Protein AF-A0A967D2T2-F1 (afdb_monomer)

Solvent-accessible surface area (backbone atoms only — not comparable to full-atom values): 4924 Å² total; per-residue (Å²): 117,50,38,80,73,44,35,62,73,72,46,78,42,53,84,90,53,66,74,73,66,57,51,36,51,79,46,75,36,46,93,36,54,33,47,66,84,35,71,76,39,50,68,46,48,61,61,47,52,50,51,43,68,74,37,49,70,60,33,33,51,52,21,41,51,32,35,51,53,51,52,52,53,49,54,51,53,52,52,51,51,52,56,72,73,74,109

Mean predicted aligned error: 3.45 Å

pLDDT: mean 94.29, std 5.82, range [56.75, 98.0]

Sequence (87 aa):
MAVGNGVPAIVCRWREQTTKGFMWRDIGLADWLFDMDDEADVQKIVPAVLKLAQDQPAARRQAAAARKYVEQRQQQAMGILRKCLIS

Secondary structure (DSSP, 8-state):
-TGGGT----EEE-TTS-GGGGHHHHTT-GGGEEETT-HHHHHHHHHHHHHHHH-HHHHHHHHHHHHHHHHHHHHHHHHHHHHHHH-

Structure (mmCIF, N/CA/C/O backbone):
data_AF-A0A967D2T2-F1
#
_entry.id   AF-A0A967D2T2-F1
#
loop_
_atom_site.group_PDB
_atom_site.id
_atom_site.type_symbol
_atom_site.label_atom_id
_atom_site.label_alt_id
_atom_site.label_comp_id
_atom_site.label_asym_id
_atom_site.label_entity_id
_atom_site.label_seq_id
_atom_site.pdbx_PDB_ins_code
_atom_site.Cartn_x
_atom_site.Cartn_y
_atom_site.Cartn_z
_atom_site.occupancy
_atom_site.B_iso_or_equiv
_atom_site.auth_seq_id
_atom_site.auth_comp_id
_atom_site.auth_asym_id
_atom_site.auth_atom_id
_atom_site.pdbx_PDB_model_num
ATOM 1 N N . MET A 1 1 ? 4.757 2.865 8.661 1.00 67.00 1 MET A N 1
ATOM 2 C CA . MET A 1 1 ? 4.866 4.315 8.932 1.00 67.00 1 MET A CA 1
ATOM 3 C C . MET A 1 1 ? 4.672 5.184 7.684 1.00 67.00 1 MET A C 1
ATOM 5 O O . MET A 1 1 ? 4.068 6.234 7.827 1.00 67.00 1 MET A O 1
ATOM 9 N N . ALA A 1 2 ? 5.103 4.781 6.477 1.00 91.62 2 ALA A N 1
ATOM 10 C CA . ALA A 1 2 ? 4.983 5.607 5.260 1.00 91.62 2 ALA A CA 1
ATOM 11 C C . ALA A 1 2 ? 3.536 6.014 4.896 1.00 91.62 2 ALA A C 1
ATOM 13 O O . ALA A 1 2 ? 3.200 7.195 4.952 1.00 91.62 2 ALA A O 1
ATOM 14 N N . VAL A 1 3 ? 2.654 5.042 4.629 1.00 92.25 3 VAL A N 1
ATOM 15 C CA . VAL A 1 3 ? 1.263 5.300 4.193 1.00 92.25 3 VAL A CA 1
ATOM 16 C C . VAL A 1 3 ? 0.469 6.124 5.214 1.00 92.25 3 VAL A C 1
ATOM 18 O O . VAL A 1 3 ? -0.277 7.022 4.838 1.00 92.25 3 VAL A O 1
ATOM 21 N N . GLY A 1 4 ? 0.681 5.888 6.514 1.00 88.88 4 GLY A N 1
ATOM 22 C CA . GLY A 1 4 ? 0.051 6.681 7.579 1.00 88.88 4 GLY A CA 1
ATOM 23 C C . GLY A 1 4 ? 0.422 8.170 7.534 1.00 88.88 4 GLY A C 1
ATOM 24 O O . GLY A 1 4 ? -0.385 9.014 7.903 1.00 88.88 4 GLY A O 1
ATOM 25 N N . ASN A 1 5 ? 1.597 8.507 6.997 1.00 91.31 5 ASN A N 1
ATOM 26 C CA . ASN A 1 5 ? 2.034 9.886 6.766 1.00 91.31 5 ASN A CA 1
ATOM 27 C C . ASN A 1 5 ? 1.675 10.405 5.359 1.00 91.31 5 ASN A C 1
ATOM 29 O O . ASN A 1 5 ? 2.144 11.463 4.955 1.00 91.31 5 ASN A O 1
ATOM 33 N N . GLY A 1 6 ? 0.856 9.676 4.593 1.00 88.50 6 GLY A N 1
ATOM 34 C CA . GLY A 1 6 ? 0.502 10.039 3.217 1.00 88.50 6 GLY A CA 1
ATOM 35 C C . GLY A 1 6 ? 1.632 9.833 2.204 1.00 88.50 6 GLY A C 1
ATOM 36 O O . GLY A 1 6 ? 1.549 10.344 1.088 1.00 88.50 6 GLY A O 1
ATOM 37 N N . VAL A 1 7 ? 2.684 9.097 2.574 1.00 94.38 7 VAL A N 1
ATOM 38 C CA . VAL A 1 7 ? 3.794 8.758 1.679 1.00 94.38 7 VAL A CA 1
ATOM 39 C C . VAL A 1 7 ? 3.479 7.423 0.996 1.00 94.38 7 VAL A C 1
ATOM 41 O O . VAL A 1 7 ? 3.315 6.421 1.702 1.00 94.38 7 VAL A O 1
ATOM 44 N N . PRO A 1 8 ? 3.382 7.378 -0.347 1.00 95.75 8 PRO A N 1
ATOM 45 C CA . PRO A 1 8 ? 3.226 6.125 -1.077 1.00 95.75 8 PRO A CA 1
ATOM 46 C C . PRO A 1 8 ? 4.398 5.187 -0.803 1.00 95.75 8 PRO A C 1
ATOM 48 O O . PRO A 1 8 ? 5.541 5.627 -0.693 1.00 95.75 8 PRO A O 1
ATOM 51 N N . ALA A 1 9 ? 4.117 3.896 -0.689 1.00 95.38 9 ALA A N 1
ATOM 52 C CA . ALA A 1 9 ? 5.133 2.887 -0.445 1.00 95.38 9 ALA A CA 1
ATOM 53 C C . ALA A 1 9 ? 4.696 1.557 -1.051 1.00 95.38 9 ALA A C 1
ATOM 55 O O . ALA A 1 9 ? 3.504 1.301 -1.172 1.00 95.38 9 ALA A O 1
ATOM 56 N N . ILE A 1 10 ? 5.674 0.723 -1.387 1.00 95.50 10 ILE A N 1
ATOM 57 C CA . ILE A 1 10 ? 5.484 -0.666 -1.799 1.00 95.50 10 ILE A CA 1
ATOM 58 C C . ILE A 1 10 ? 6.079 -1.554 -0.709 1.00 95.50 10 ILE A C 1
ATOM 60 O O . ILE A 1 10 ? 7.105 -1.210 -0.118 1.00 95.50 10 ILE A O 1
ATOM 64 N N . VAL A 1 11 ? 5.424 -2.675 -0.424 1.00 94.69 11 VAL A N 1
ATOM 65 C CA . VAL A 1 11 ? 5.908 -3.686 0.512 1.00 94.69 11 VAL A CA 1
ATOM 66 C C . VAL A 1 11 ? 6.207 -4.967 -0.239 1.00 94.69 11 VAL A C 1
ATOM 68 O O . VAL A 1 11 ? 5.324 -5.591 -0.821 1.00 94.69 11 VAL A O 1
ATOM 71 N N . CYS A 1 12 ? 7.466 -5.370 -0.157 1.00 94.62 12 CYS A N 1
ATOM 72 C CA . CYS A 1 12 ? 7.914 -6.698 -0.530 1.00 94.62 12 CYS A CA 1
ATOM 73 C C . CYS A 1 12 ? 8.016 -7.531 0.745 1.00 94.62 12 CYS A C 1
ATOM 75 O O . CYS A 1 12 ? 8.557 -7.053 1.750 1.00 94.62 12 CYS A O 1
ATOM 77 N N . ARG A 1 13 ? 7.478 -8.748 0.719 1.00 93.88 13 ARG A N 1
ATOM 78 C CA . ARG A 1 13 ? 7.487 -9.651 1.869 1.00 93.88 13 ARG A CA 1
ATOM 79 C C . ARG A 1 13 ? 8.082 -11.006 1.537 1.00 93.88 13 ARG A C 1
ATOM 81 O O . ARG A 1 13 ? 8.080 -11.396 0.383 1.00 93.88 13 ARG A O 1
A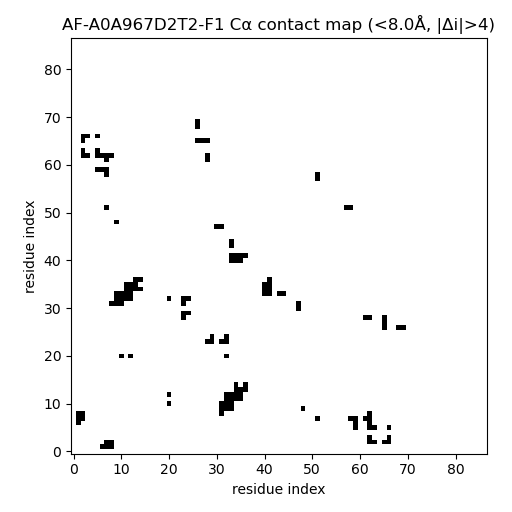TOM 88 N N . TRP A 1 14 ? 8.483 -11.724 2.576 1.00 93.44 14 TRP A N 1
ATOM 89 C CA . TRP A 1 14 ? 8.785 -13.156 2.521 1.00 93.44 14 TRP A CA 1
ATOM 90 C C . TRP A 1 14 ? 7.809 -13.938 3.403 1.00 93.44 14 TRP A C 1
ATOM 92 O O . TRP A 1 14 ? 7.083 -13.361 4.229 1.00 93.44 14 TRP A O 1
ATOM 102 N N . ARG A 1 15 ? 7.802 -15.259 3.260 1.00 90.62 15 ARG A N 1
ATOM 103 C CA . ARG A 1 15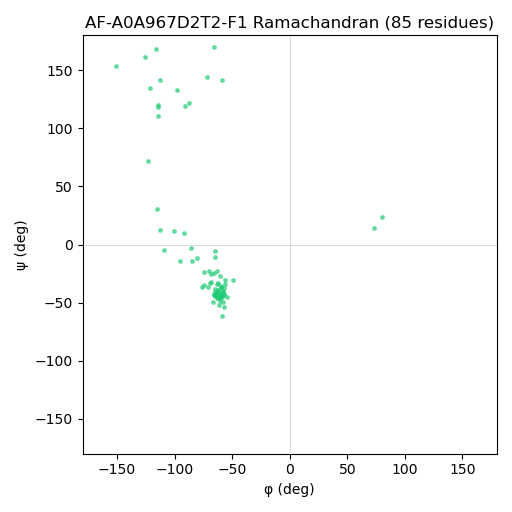 ? 7.015 -16.204 4.050 1.00 90.62 15 ARG A CA 1
ATOM 104 C C . ARG A 1 15 ? 7.339 -16.137 5.538 1.00 90.62 15 ARG A C 1
ATOM 106 O O . ARG A 1 15 ? 6.418 -16.244 6.342 1.00 90.62 15 ARG A O 1
ATOM 113 N N . GLU A 1 16 ? 8.600 -15.923 5.900 1.00 93.00 16 GLU A N 1
ATOM 114 C CA . GLU A 1 16 ? 9.082 -15.847 7.286 1.00 93.00 16 GLU A CA 1
ATOM 115 C C . GLU A 1 16 ? 8.597 -14.583 8.000 1.00 93.00 16 GLU A C 1
ATOM 117 O O . GLU A 1 16 ? 8.537 -14.531 9.231 1.00 93.00 16 GLU A O 1
ATOM 122 N N . GLN A 1 17 ? 8.241 -13.545 7.241 1.00 90.88 17 GLN A N 1
ATOM 123 C CA . GLN A 1 17 ? 7.660 -12.345 7.817 1.00 90.88 17 GLN A CA 1
ATOM 124 C C . GLN A 1 17 ? 6.234 -12.614 8.299 1.00 90.88 17 GLN A C 1
ATOM 126 O O . GLN A 1 17 ? 5.453 -13.340 7.684 1.00 90.88 17 GLN A O 1
ATOM 131 N N . THR A 1 18 ? 5.877 -11.972 9.409 1.00 85.31 18 THR A N 1
ATOM 132 C CA . THR A 1 18 ? 4.573 -12.157 10.047 1.00 85.31 18 THR A CA 1
ATOM 133 C C . THR A 1 18 ? 3.415 -11.646 9.182 1.00 85.31 18 THR A C 1
ATOM 135 O O . THR A 1 18 ? 3.577 -10.921 8.198 1.00 85.31 18 THR A O 1
ATOM 138 N N . THR A 1 19 ? 2.193 -11.964 9.607 1.00 87.94 19 THR A N 1
ATOM 139 C CA . THR A 1 19 ? 0.943 -11.654 8.895 1.00 87.94 19 THR A CA 1
ATOM 140 C C . THR A 1 19 ? 0.633 -10.159 8.755 1.00 87.94 19 THR A C 1
ATOM 142 O O . THR A 1 19 ? -0.309 -9.797 8.052 1.00 87.94 19 THR A O 1
ATOM 145 N N . LYS A 1 20 ? 1.429 -9.262 9.358 1.00 83.56 20 LYS A N 1
ATOM 146 C CA . LYS A 1 20 ? 1.243 -7.802 9.275 1.00 83.56 20 LYS A CA 1
ATOM 147 C C . LYS A 1 20 ? 1.219 -7.289 7.830 1.00 83.56 20 LYS A C 1
ATOM 149 O O . LYS A 1 20 ? 0.541 -6.301 7.555 1.00 83.56 20 LYS A O 1
ATOM 154 N N . GLY A 1 21 ? 1.935 -7.947 6.916 1.00 86.38 21 GLY A N 1
ATOM 155 C CA . GLY A 1 21 ? 1.928 -7.604 5.491 1.00 86.38 21 GLY A CA 1
ATOM 156 C C . GLY A 1 21 ? 0.548 -7.753 4.839 1.00 86.38 21 GLY A C 1
ATOM 157 O O . GLY A 1 21 ? 0.188 -6.935 3.999 1.00 86.38 21 GLY A O 1
ATOM 158 N N . PHE A 1 22 ? -0.270 -8.717 5.275 1.00 91.00 22 PHE A N 1
ATOM 159 C CA . PHE A 1 22 ? -1.585 -8.978 4.673 1.00 91.00 22 PHE A CA 1
ATOM 160 C C . PHE A 1 22 ? -2.585 -7.838 4.862 1.00 91.00 22 PHE A C 1
ATOM 162 O O . PHE A 1 22 ? -3.427 -7.636 3.992 1.00 91.00 22 PHE A O 1
ATOM 169 N N . MET A 1 23 ? -2.400 -7.012 5.898 1.00 93.94 23 MET A N 1
ATOM 170 C CA . MET A 1 23 ? -3.155 -5.773 6.110 1.00 93.94 23 MET A CA 1
ATOM 171 C C . MET A 1 23 ? -3.194 -4.884 4.857 1.00 93.94 23 MET A C 1
ATOM 173 O O . MET A 1 23 ? -4.170 -4.173 4.647 1.00 93.94 23 MET A O 1
ATOM 177 N N . TRP A 1 24 ? -2.157 -4.912 4.010 1.00 95.38 24 TRP A N 1
ATOM 178 C CA . TRP A 1 24 ? -2.125 -4.141 2.763 1.00 95.38 24 TRP A CA 1
ATOM 179 C C . TRP A 1 24 ? -3.267 -4.513 1.816 1.00 95.38 24 TRP A C 1
ATOM 181 O O . TRP A 1 24 ? -3.838 -3.625 1.186 1.00 95.38 24 TRP A O 1
ATOM 191 N N . ARG A 1 25 ? -3.666 -5.789 1.773 1.00 94.81 25 ARG A N 1
ATOM 192 C CA . ARG A 1 25 ? -4.842 -6.237 1.013 1.00 94.81 25 ARG A CA 1
ATOM 193 C C . ARG A 1 25 ? -6.123 -5.654 1.612 1.00 94.81 25 ARG A C 1
ATOM 195 O O . ARG A 1 25 ? -6.946 -5.111 0.881 1.00 94.81 25 ARG A O 1
ATOM 202 N N . ASP A 1 26 ? -6.232 -5.667 2.939 1.00 94.69 26 ASP A N 1
ATOM 203 C CA . ASP A 1 26 ? -7.428 -5.229 3.672 1.00 94.69 26 ASP A CA 1
ATOM 204 C C . ASP A 1 26 ? -7.692 -3.718 3.592 1.00 94.69 26 ASP A C 1
ATOM 206 O O . ASP A 1 26 ? -8.832 -3.278 3.747 1.00 94.69 26 ASP A O 1
ATOM 210 N N . ILE A 1 27 ? -6.647 -2.911 3.371 1.00 95.62 27 ILE A N 1
ATOM 211 C CA . ILE A 1 27 ? -6.743 -1.442 3.278 1.00 95.62 27 ILE A CA 1
ATOM 212 C C . ILE A 1 27 ? -6.740 -0.921 1.833 1.00 95.62 27 ILE A C 1
ATOM 214 O O . ILE A 1 27 ? -6.596 0.283 1.619 1.00 95.62 27 ILE A O 1
ATOM 218 N N . GLY A 1 28 ? -6.894 -1.808 0.843 1.00 95.19 28 GLY A N 1
ATOM 219 C CA . GLY A 1 28 ? -6.980 -1.438 -0.575 1.00 95.19 28 GLY A CA 1
ATOM 220 C C . GLY A 1 28 ? -5.632 -1.154 -1.248 1.00 95.19 28 GLY A C 1
ATOM 221 O O . GLY A 1 28 ? -5.580 -0.431 -2.240 1.00 95.19 28 GLY A O 1
ATOM 222 N N . LEU A 1 29 ? -4.537 -1.704 -0.721 1.00 96.75 29 LEU A N 1
ATOM 223 C CA . LEU A 1 29 ? -3.177 -1.573 -1.258 1.00 96.75 29 LEU A CA 1
ATOM 224 C C . LEU A 1 29 ? -2.605 -2.918 -1.738 1.00 96.75 29 LEU A C 1
ATOM 226 O O . LEU A 1 29 ? -1.396 -3.129 -1.682 1.00 96.75 29 LEU A O 1
ATOM 230 N N . ALA A 1 30 ? -3.461 -3.834 -2.203 1.00 95.44 30 ALA A N 1
ATOM 231 C CA . ALA A 1 30 ? -3.033 -5.138 -2.716 1.00 95.44 30 ALA A CA 1
ATOM 232 C C . ALA A 1 30 ? -2.032 -5.009 -3.880 1.00 95.44 30 ALA A C 1
ATOM 234 O O . ALA A 1 30 ? -1.051 -5.741 -3.911 1.00 95.44 30 ALA A O 1
ATOM 235 N N . ASP A 1 31 ? -2.216 -4.018 -4.759 1.00 94.88 31 ASP A N 1
ATOM 236 C CA . ASP A 1 31 ? -1.321 -3.741 -5.896 1.00 94.88 31 ASP A CA 1
ATOM 237 C C . ASP A 1 31 ? 0.094 -3.292 -5.486 1.00 94.88 31 ASP A C 1
ATOM 239 O O . ASP A 1 31 ? 0.980 -3.174 -6.331 1.00 94.88 31 ASP A O 1
ATOM 243 N N . TRP A 1 32 ? 0.303 -2.980 -4.204 1.00 96.38 32 TRP A N 1
ATOM 244 C CA . TRP A 1 32 ? 1.587 -2.565 -3.635 1.00 96.38 32 TRP A CA 1
ATOM 245 C C . TRP A 1 32 ? 2.160 -3.604 -2.663 1.00 96.38 32 TRP A C 1
ATOM 247 O O . TRP A 1 32 ? 3.091 -3.290 -1.921 1.00 96.38 32 TRP A O 1
ATOM 257 N N . LEU A 1 33 ? 1.605 -4.818 -2.642 1.00 96.06 33 LEU A N 1
ATOM 258 C CA . LEU A 1 33 ? 2.083 -5.936 -1.839 1.00 96.06 33 LEU A CA 1
ATOM 259 C C . LEU A 1 33 ? 2.602 -7.042 -2.760 1.00 96.06 33 LEU A C 1
ATOM 261 O O . LEU A 1 33 ? 1.821 -7.627 -3.502 1.00 96.06 33 LEU A O 1
ATOM 265 N N . PHE A 1 34 ? 3.889 -7.365 -2.650 1.00 96.62 34 PHE A N 1
ATOM 266 C CA . PHE A 1 34 ? 4.540 -8.398 -3.460 1.00 96.62 34 PHE A CA 1
ATOM 267 C C . PHE A 1 34 ? 5.138 -9.490 -2.579 1.00 96.62 34 PHE A C 1
ATOM 269 O O . PHE A 1 34 ? 5.795 -9.188 -1.576 1.00 96.62 34 PHE A O 1
ATOM 276 N N . ASP A 1 35 ? 4.916 -10.747 -2.955 1.00 95.50 35 ASP A N 1
ATOM 277 C CA . ASP A 1 35 ? 5.568 -11.896 -2.333 1.00 95.50 35 ASP A CA 1
ATOM 278 C C . ASP A 1 35 ? 6.910 -12.189 -3.021 1.00 95.50 35 ASP A C 1
ATOM 280 O O . ASP A 1 35 ? 6.971 -12.374 -4.231 1.00 95.50 35 ASP A O 1
ATOM 284 N N . MET A 1 36 ? 8.004 -12.169 -2.262 1.00 95.69 36 MET A N 1
ATOM 285 C CA . MET A 1 36 ? 9.361 -12.389 -2.775 1.00 95.69 36 MET A CA 1
ATOM 286 C C . MET A 1 36 ? 9.682 -13.868 -2.954 1.00 95.69 36 MET A C 1
ATOM 288 O O . MET A 1 36 ? 10.674 -14.187 -3.604 1.00 95.69 36 MET A O 1
ATOM 292 N N . ASP A 1 37 ? 8.842 -14.752 -2.417 1.00 95.50 37 ASP A N 1
ATOM 293 C CA . ASP A 1 37 ? 8.934 -16.192 -2.649 1.00 95.50 37 ASP A CA 1
ATOM 294 C C . ASP A 1 37 ? 8.198 -16.630 -3.931 1.00 95.50 37 ASP A C 1
ATOM 296 O O . ASP A 1 37 ? 8.229 -17.809 -4.282 1.00 95.50 37 ASP A O 1
ATOM 300 N N . ASP A 1 38 ? 7.527 -15.703 -4.629 1.00 96.50 38 ASP A N 1
ATOM 301 C CA . ASP A 1 38 ? 6.841 -15.932 -5.904 1.00 96.50 38 ASP A CA 1
ATOM 302 C C . ASP A 1 38 ? 7.521 -15.135 -7.030 1.00 96.50 38 ASP A C 1
ATOM 304 O O . ASP A 1 38 ? 7.437 -13.906 -7.103 1.00 96.50 38 ASP A O 1
ATOM 308 N N . GLU A 1 39 ? 8.178 -15.842 -7.954 1.00 96.81 39 GLU A N 1
ATOM 309 C CA . GLU A 1 39 ? 8.869 -15.238 -9.099 1.00 96.81 39 GLU A CA 1
ATOM 310 C C . GLU A 1 39 ? 7.947 -14.360 -9.958 1.00 96.81 39 GLU A C 1
ATOM 312 O O . GLU A 1 39 ? 8.385 -13.331 -10.485 1.00 96.81 39 GLU A O 1
ATOM 317 N N . ALA A 1 40 ? 6.666 -14.721 -10.082 1.00 96.81 40 ALA A N 1
ATOM 318 C CA . ALA A 1 40 ? 5.707 -13.939 -10.851 1.00 96.81 40 ALA A CA 1
ATOM 319 C C . ALA A 1 40 ? 5.394 -12.599 -10.172 1.00 96.81 40 ALA A C 1
ATOM 321 O O . ALA A 1 40 ? 5.162 -11.603 -10.859 1.00 96.81 40 ALA A O 1
ATOM 322 N N . ASP A 1 41 ? 5.397 -12.545 -8.840 1.00 96.50 41 ASP A N 1
ATOM 323 C CA . ASP A 1 41 ? 5.238 -11.299 -8.089 1.00 96.50 41 ASP A CA 1
ATOM 324 C C . ASP A 1 41 ? 6.517 -10.460 -8.099 1.00 96.50 41 ASP A C 1
ATOM 326 O O . ASP A 1 41 ? 6.443 -9.238 -8.260 1.00 96.50 41 ASP A O 1
ATOM 330 N N . VAL A 1 42 ? 7.692 -11.093 -8.038 1.00 97.50 42 VAL A N 1
ATOM 331 C CA . VAL A 1 42 ? 8.986 -10.401 -8.139 1.00 97.50 42 VAL A CA 1
ATOM 332 C C . VAL A 1 42 ? 9.094 -9.606 -9.444 1.00 97.50 42 VAL A C 1
ATOM 334 O O . VAL A 1 42 ? 9.493 -8.438 -9.438 1.00 97.50 42 VAL A O 1
ATOM 337 N N . GLN A 1 43 ? 8.662 -10.189 -10.565 1.00 97.75 43 GLN A N 1
ATOM 338 C CA . GLN A 1 43 ? 8.671 -9.518 -11.870 1.00 97.75 43 GLN A CA 1
ATOM 339 C C . GLN A 1 43 ? 7.763 -8.276 -11.927 1.00 97.75 43 GLN A C 1
ATOM 341 O O . GLN A 1 43 ? 7.995 -7.377 -12.740 1.00 97.75 43 GLN A O 1
ATOM 346 N N . LYS A 1 44 ? 6.754 -8.174 -11.050 1.00 97.69 44 LYS A N 1
ATOM 347 C CA . LYS A 1 44 ? 5.822 -7.036 -10.999 1.00 97.69 44 LYS A CA 1
ATOM 348 C C . LYS A 1 44 ? 6.348 -5.854 -10.180 1.00 97.69 44 LYS A C 1
ATOM 350 O O . LYS A 1 44 ? 5.816 -4.752 -10.322 1.00 97.69 44 LYS A O 1
ATOM 355 N N . ILE A 1 45 ? 7.398 -6.028 -9.371 1.00 97.62 45 ILE A N 1
ATOM 356 C CA . ILE A 1 45 ? 7.921 -4.948 -8.517 1.00 97.62 45 ILE A CA 1
ATOM 357 C C . ILE A 1 45 ? 8.405 -3.768 -9.363 1.00 97.62 45 ILE A C 1
ATOM 359 O O . ILE A 1 45 ? 8.002 -2.631 -9.131 1.00 97.62 45 ILE A O 1
ATOM 363 N N . VAL A 1 46 ? 9.269 -4.026 -10.350 1.00 97.38 46 VAL A N 1
ATOM 364 C CA . VAL A 1 46 ? 9.869 -2.979 -11.194 1.00 97.38 46 VAL A CA 1
ATOM 365 C C . VAL A 1 46 ? 8.802 -2.129 -11.892 1.00 97.38 46 VAL A C 1
ATOM 367 O O . VAL A 1 46 ? 8.828 -0.907 -11.718 1.00 97.38 46 VAL A O 1
ATOM 370 N N . PRO A 1 47 ? 7.828 -2.703 -12.629 1.00 97.25 47 PRO A N 1
ATOM 371 C CA . PRO A 1 47 ? 6.784 -1.894 -13.248 1.00 97.25 47 PRO A CA 1
ATOM 372 C C . PRO A 1 47 ? 5.916 -1.157 -12.218 1.00 97.25 47 PRO A C 1
ATOM 374 O O . PRO A 1 47 ? 5.520 -0.020 -12.476 1.00 97.25 47 PRO A O 1
ATOM 377 N N . ALA A 1 48 ? 5.658 -1.732 -11.038 1.00 97.00 48 ALA A N 1
ATOM 378 C CA . ALA A 1 48 ? 4.912 -1.050 -9.980 1.00 97.00 48 ALA A CA 1
ATOM 379 C C . ALA A 1 48 ? 5.667 0.165 -9.411 1.00 97.00 48 ALA A C 1
ATOM 381 O O . ALA A 1 48 ? 5.072 1.230 -9.239 1.00 97.00 48 ALA A O 1
ATOM 382 N N . VAL A 1 49 ? 6.978 0.040 -9.179 1.00 96.12 49 VAL A N 1
ATOM 383 C CA . VAL A 1 49 ? 7.843 1.147 -8.737 1.00 96.12 49 VAL A CA 1
ATOM 384 C C . VAL A 1 49 ? 7.893 2.247 -9.796 1.00 96.12 49 VAL A C 1
ATOM 386 O O . VAL A 1 49 ? 7.731 3.420 -9.459 1.00 96.12 49 VAL A O 1
ATOM 389 N N . L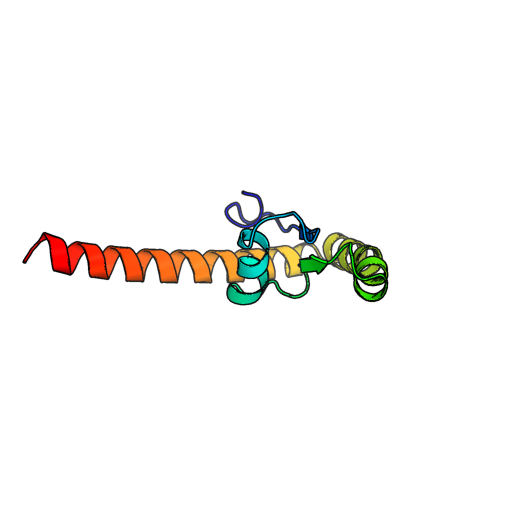EU A 1 50 ? 8.058 1.887 -11.073 1.00 97.50 50 LEU A N 1
ATOM 390 C CA . LEU A 1 50 ? 8.057 2.856 -12.173 1.00 97.50 50 LEU A CA 1
A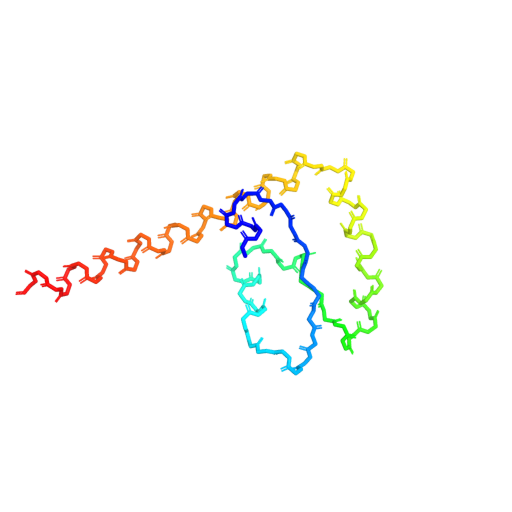TOM 391 C C . LEU A 1 50 ? 6.719 3.596 -12.265 1.00 97.50 50 LEU A C 1
ATOM 393 O O . LEU A 1 50 ? 6.712 4.823 -12.325 1.00 97.50 50 LEU A O 1
ATOM 397 N N . LYS A 1 51 ? 5.592 2.879 -12.188 1.00 96.25 51 LYS A N 1
ATOM 398 C CA . LYS A 1 51 ? 4.250 3.479 -12.188 1.00 96.25 51 LYS A CA 1
ATOM 399 C C . LYS A 1 51 ? 4.060 4.447 -11.018 1.00 96.25 51 LYS A C 1
ATOM 401 O O . LYS A 1 51 ? 3.551 5.550 -11.209 1.00 96.25 51 LYS A O 1
ATOM 406 N N . LEU A 1 52 ? 4.491 4.057 -9.817 1.00 95.19 52 LEU A N 1
ATOM 407 C CA . LEU A 1 52 ? 4.423 4.897 -8.620 1.00 95.19 52 LEU A CA 1
ATOM 408 C C . LEU A 1 52 ? 5.277 6.166 -8.767 1.00 95.19 52 LEU A C 1
ATOM 410 O O . LEU A 1 52 ? 4.842 7.245 -8.367 1.00 95.19 52 LEU A O 1
ATOM 414 N N . ALA A 1 53 ? 6.473 6.048 -9.349 1.00 94.44 53 ALA A N 1
ATOM 415 C CA . ALA A 1 53 ? 7.382 7.171 -9.565 1.00 94.44 53 ALA A CA 1
ATOM 416 C C . ALA A 1 53 ? 6.894 8.135 -10.661 1.00 94.44 53 ALA A C 1
ATOM 418 O O . ALA A 1 53 ? 7.069 9.347 -10.528 1.00 94.44 53 ALA A O 1
ATOM 419 N N . GLN A 1 54 ? 6.279 7.606 -11.723 1.00 97.62 54 GLN A N 1
ATOM 420 C CA . GLN A 1 54 ? 5.791 8.379 -12.868 1.00 97.62 54 GLN A CA 1
ATOM 421 C C . GLN A 1 54 ? 4.510 9.167 -12.556 1.00 97.62 54 GLN A C 1
ATOM 423 O O . GLN A 1 54 ? 4.363 10.286 -13.041 1.00 97.62 54 GLN A O 1
ATOM 428 N N . ASP A 1 55 ? 3.610 8.635 -11.721 1.00 96.25 55 ASP A N 1
ATOM 429 C CA . ASP A 1 55 ? 2.373 9.318 -11.310 1.00 96.25 55 ASP A CA 1
ATOM 430 C C . ASP A 1 55 ? 2.286 9.454 -9.783 1.00 96.25 55 ASP A C 1
ATOM 432 O O . ASP A 1 55 ? 1.494 8.805 -9.086 1.00 96.25 55 ASP A O 1
ATOM 436 N N . GLN A 1 56 ? 3.121 10.347 -9.245 1.00 94.19 56 GLN A N 1
ATOM 437 C CA . GLN A 1 56 ? 3.099 10.668 -7.818 1.00 94.19 56 GLN A CA 1
ATOM 438 C C . GLN A 1 56 ? 1.738 11.192 -7.331 1.00 94.19 56 GLN A C 1
ATOM 440 O O . GLN A 1 56 ? 1.341 10.820 -6.221 1.00 94.19 56 GLN A O 1
ATOM 445 N N . PRO A 1 57 ? 0.998 12.041 -8.079 1.00 96.06 57 PRO A N 1
ATOM 446 C CA . PRO A 1 57 ? -0.336 12.460 -7.663 1.00 96.06 57 PRO A CA 1
ATOM 447 C C . PRO A 1 57 ? -1.305 11.287 -7.474 1.00 96.06 57 PRO A C 1
ATOM 449 O O . PRO A 1 57 ? -1.995 11.243 -6.453 1.00 96.06 57 PRO A O 1
ATOM 452 N N . ALA A 1 58 ? -1.357 10.324 -8.401 1.00 96.12 58 ALA A N 1
ATOM 453 C CA . ALA A 1 58 ? -2.201 9.139 -8.246 1.00 96.12 58 ALA A CA 1
ATOM 454 C C . ALA A 1 58 ? -1.765 8.277 -7.064 1.00 96.12 58 ALA A C 1
ATOM 456 O O . ALA A 1 58 ? -2.608 7.896 -6.249 1.00 96.12 58 ALA A O 1
ATOM 457 N N . ALA A 1 59 ? -0.460 8.047 -6.908 1.00 96.19 59 ALA A N 1
ATOM 458 C CA . ALA A 1 59 ? 0.067 7.292 -5.781 1.00 96.19 59 ALA A CA 1
ATOM 459 C C . ALA A 1 59 ? -0.292 7.955 -4.437 1.00 96.19 59 ALA A C 1
ATOM 461 O O . ALA A 1 59 ? -0.772 7.298 -3.514 1.00 96.19 59 ALA A O 1
ATOM 462 N N . ARG A 1 60 ? -0.155 9.281 -4.319 1.00 96.06 60 ARG A N 1
ATOM 463 C CA . ARG A 1 60 ? -0.558 10.020 -3.109 1.00 96.06 60 ARG A CA 1
ATOM 464 C C . ARG A 1 60 ? -2.056 9.904 -2.833 1.00 96.06 60 ARG A C 1
ATOM 466 O O . ARG A 1 60 ? -2.434 9.723 -1.678 1.00 96.06 60 ARG A O 1
ATOM 473 N N . ARG A 1 61 ? -2.908 9.955 -3.866 1.00 96.31 61 ARG A N 1
ATOM 474 C CA . ARG A 1 61 ? -4.360 9.738 -3.716 1.00 96.31 61 ARG A CA 1
ATOM 475 C C . ARG A 1 61 ? -4.673 8.335 -3.191 1.00 96.31 61 ARG A C 1
ATOM 477 O O . ARG A 1 61 ? -5.474 8.212 -2.269 1.00 96.31 61 ARG A O 1
ATOM 484 N N . GLN A 1 62 ? -4.020 7.300 -3.719 1.00 96.06 62 GLN A N 1
ATOM 485 C CA . GLN A 1 62 ? -4.210 5.918 -3.268 1.00 96.06 62 GLN A CA 1
ATOM 486 C C . GLN A 1 62 ? -3.744 5.720 -1.814 1.00 96.06 62 GLN A C 1
ATOM 488 O O . GLN A 1 62 ? -4.481 5.161 -1.001 1.00 96.06 62 GLN A O 1
ATOM 493 N N . ALA A 1 63 ? -2.579 6.265 -1.443 1.00 96.44 63 ALA A N 1
ATOM 494 C CA . ALA A 1 63 ? -2.096 6.240 -0.061 1.00 96.44 63 ALA A CA 1
ATOM 495 C C . ALA A 1 63 ? -3.043 6.986 0.900 1.00 96.44 63 ALA A C 1
ATOM 497 O O . ALA A 1 63 ? -3.335 6.500 1.993 1.00 96.44 63 ALA A O 1
ATOM 498 N N . ALA A 1 64 ? -3.566 8.145 0.483 1.00 96.50 64 ALA A N 1
ATOM 499 C CA . ALA A 1 64 ? -4.531 8.915 1.264 1.00 96.50 64 ALA A CA 1
ATOM 500 C C . ALA A 1 64 ? -5.864 8.172 1.450 1.00 96.50 64 ALA A C 1
ATOM 502 O O . ALA A 1 64 ? -6.436 8.214 2.539 1.00 96.50 64 ALA A O 1
ATOM 503 N N . ALA A 1 65 ? -6.345 7.459 0.427 1.00 96.50 65 ALA A N 1
ATOM 504 C CA . ALA A 1 65 ? -7.555 6.644 0.523 1.00 96.50 65 ALA A CA 1
ATOM 505 C C . ALA A 1 65 ? -7.397 5.509 1.548 1.00 96.50 65 ALA A C 1
ATOM 507 O O . ALA A 1 65 ? -8.249 5.351 2.425 1.00 96.50 65 ALA A O 1
ATOM 508 N N . ALA A 1 66 ? -6.274 4.786 1.503 1.00 96.69 66 ALA A N 1
ATOM 509 C CA . ALA A 1 66 ? -5.962 3.736 2.473 1.00 96.69 66 ALA A CA 1
ATOM 510 C C . ALA A 1 66 ? -5.842 4.290 3.903 1.00 96.69 66 ALA A C 1
ATOM 512 O O . ALA A 1 66 ? -6.404 3.731 4.846 1.00 96.69 66 ALA A O 1
ATOM 513 N N . ARG A 1 67 ? -5.168 5.437 4.071 1.00 96.06 67 ARG A N 1
ATOM 514 C CA . ARG A 1 67 ? -5.077 6.135 5.360 1.00 96.06 67 ARG A CA 1
ATOM 515 C C . ARG A 1 67 ? -6.462 6.499 5.903 1.00 96.06 67 ARG A C 1
ATOM 517 O O . ARG A 1 67 ? -6.761 6.174 7.050 1.00 96.06 67 ARG A O 1
ATOM 524 N N . LYS A 1 68 ? -7.313 7.117 5.080 1.00 96.44 68 LYS A N 1
ATOM 525 C CA . LYS A 1 68 ? -8.680 7.501 5.460 1.00 96.44 68 LYS A CA 1
ATOM 526 C C . LYS A 1 68 ? -9.503 6.291 5.904 1.00 96.44 68 LYS A C 1
ATOM 528 O O . LYS A 1 68 ? -10.237 6.378 6.884 1.00 96.44 68 LYS A O 1
ATOM 533 N N . TYR A 1 69 ? -9.369 5.159 5.214 1.00 96.69 69 TYR A N 1
ATOM 534 C CA . TYR A 1 69 ? -10.040 3.919 5.601 1.00 96.69 69 TYR A CA 1
ATOM 535 C C . TYR A 1 69 ? -9.598 3.431 6.990 1.00 96.69 69 TYR A C 1
ATOM 537 O O . TYR A 1 69 ? -10.440 3.099 7.825 1.00 96.69 69 TYR A O 1
ATOM 545 N N . VAL A 1 70 ? -8.293 3.445 7.279 1.00 95.38 70 VAL A N 1
ATOM 546 C CA . VAL A 1 70 ? -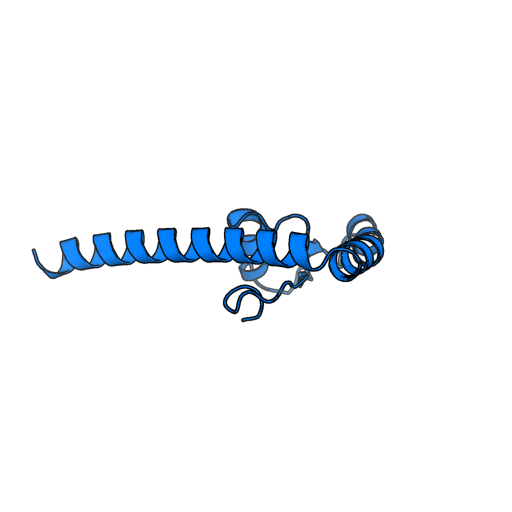7.770 3.068 8.603 1.00 95.38 70 VAL A CA 1
ATOM 547 C C . VAL A 1 70 ? -8.275 4.014 9.695 1.00 95.38 70 VAL A C 1
ATOM 549 O O . VAL A 1 70 ? -8.738 3.542 10.732 1.00 95.38 70 VAL A O 1
ATOM 552 N N . GLU A 1 71 ? -8.240 5.329 9.462 1.00 96.19 71 GLU A N 1
ATOM 553 C CA . GLU A 1 71 ? -8.740 6.334 10.413 1.00 96.19 71 GLU A CA 1
ATOM 554 C C . GLU A 1 71 ? -10.225 6.106 10.744 1.00 96.19 71 GLU A C 1
ATOM 556 O O . GLU A 1 71 ? -10.614 6.129 11.913 1.00 96.19 71 GLU A O 1
ATOM 561 N N . GLN A 1 72 ? -11.048 5.779 9.740 1.00 97.25 72 GLN A N 1
ATOM 562 C CA . GLN A 1 72 ? -12.457 5.428 9.948 1.00 97.25 72 GLN A CA 1
ATOM 563 C C . GLN A 1 72 ? -12.624 4.188 10.835 1.00 97.25 72 GLN A C 1
ATOM 565 O O . GLN A 1 72 ? -13.427 4.201 11.770 1.00 97.25 72 GLN A O 1
ATOM 570 N N . ARG A 1 73 ? -11.860 3.117 10.583 1.00 96.88 73 ARG A N 1
ATOM 571 C CA . ARG A 1 73 ? -11.911 1.887 11.395 1.00 96.88 73 ARG A CA 1
ATOM 572 C C . ARG A 1 73 ? -11.459 2.133 12.834 1.00 96.88 73 ARG A C 1
ATOM 574 O O . ARG A 1 73 ? -12.085 1.627 13.763 1.00 96.88 73 ARG A O 1
ATOM 581 N N . GLN A 1 74 ? -10.417 2.939 13.028 1.00 96.31 74 GLN A N 1
ATOM 582 C CA . GLN A 1 74 ? -9.945 3.326 14.358 1.00 96.31 74 GLN A CA 1
ATOM 583 C C . GLN A 1 74 ? -11.003 4.127 15.120 1.00 96.31 74 GLN A C 1
ATOM 585 O O . GLN A 1 74 ? -11.283 3.821 16.279 1.00 96.31 74 GLN A O 1
ATOM 590 N N . GLN A 1 75 ? -11.644 5.099 14.465 1.00 98.00 75 GLN A N 1
ATOM 591 C CA . GLN A 1 75 ? -12.722 5.881 15.067 1.00 98.00 75 GLN A CA 1
ATOM 592 C C . GLN A 1 75 ? -13.904 4.992 15.481 1.00 98.00 75 GLN A C 1
ATOM 594 O O . GLN A 1 75 ? -14.429 5.144 16.584 1.00 98.00 75 GLN A O 1
ATOM 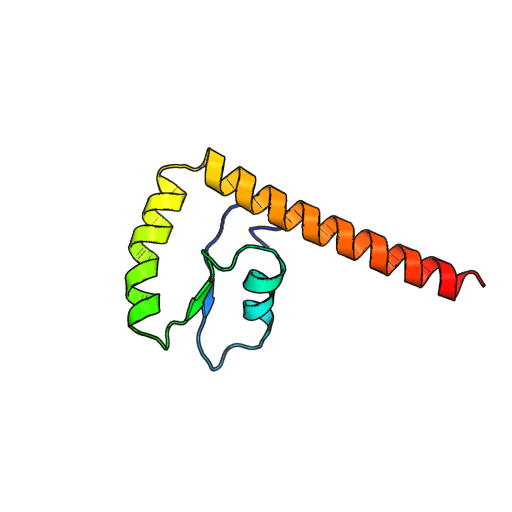599 N N . GLN A 1 76 ? -14.297 4.036 14.634 1.00 97.94 76 GLN A N 1
ATOM 600 C CA . GLN A 1 76 ? -15.351 3.067 14.952 1.00 97.94 76 GLN A CA 1
ATOM 601 C C . GLN A 1 76 ? -14.983 2.214 16.173 1.00 97.94 76 GLN A C 1
ATOM 603 O O . GLN A 1 76 ? -15.778 2.110 17.108 1.00 97.94 76 GLN A O 1
ATOM 608 N N . ALA A 1 77 ? -13.770 1.653 16.196 1.00 97.81 77 ALA A N 1
ATOM 609 C CA . ALA A 1 77 ? -13.291 0.818 17.295 1.00 97.81 77 ALA A CA 1
ATOM 610 C C . ALA A 1 77 ? -13.260 1.584 18.627 1.00 97.81 77 ALA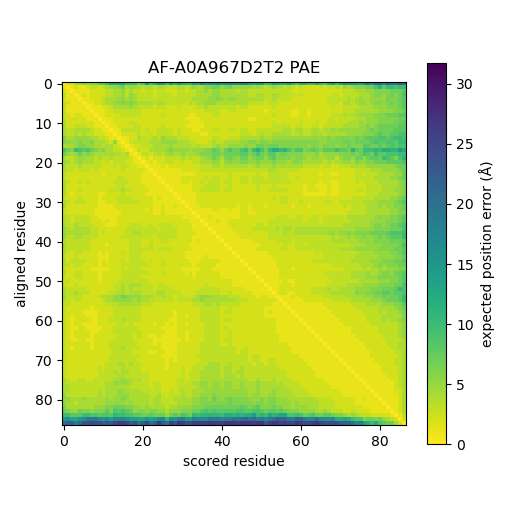 A C 1
ATOM 612 O 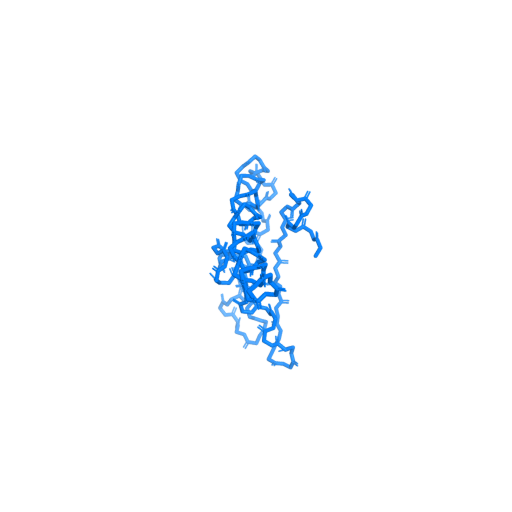O . ALA A 1 77 ? -13.770 1.099 19.637 1.00 97.81 77 ALA A O 1
ATOM 613 N N . MET A 1 78 ? -12.726 2.808 18.628 1.00 97.88 78 MET A N 1
ATOM 614 C CA . MET A 1 78 ? -12.688 3.647 19.831 1.00 97.88 78 MET A CA 1
ATOM 615 C C . MET A 1 78 ? -14.083 4.113 20.259 1.00 97.88 78 MET A C 1
ATOM 617 O O . MET A 1 78 ? -14.352 4.233 21.453 1.00 97.88 78 MET A O 1
ATOM 621 N N . GLY A 1 79 ? -14.998 4.317 19.309 1.00 97.88 79 GLY A N 1
ATOM 622 C CA . GLY A 1 79 ? -16.404 4.589 19.598 1.00 97.88 79 GLY A CA 1
ATOM 623 C C . GLY A 1 79 ? -17.095 3.434 20.328 1.00 97.88 79 GLY A C 1
ATOM 624 O O . GLY A 1 79 ? -17.871 3.681 21.249 1.00 97.88 79 GLY A O 1
ATOM 625 N N . ILE A 1 80 ? -16.794 2.183 19.962 1.00 97.38 80 ILE A N 1
ATOM 626 C CA . ILE A 1 80 ? -17.289 0.991 20.672 1.00 97.38 80 ILE A CA 1
ATOM 627 C C . ILE A 1 80 ? -16.677 0.921 22.070 1.00 97.38 80 ILE A C 1
ATOM 629 O O . ILE A 1 80 ? -17.414 0.814 23.046 1.00 97.38 80 ILE A O 1
ATOM 633 N N . LEU A 1 81 ? -15.352 1.058 22.177 1.00 96.94 81 LEU A N 1
ATOM 634 C CA . LEU A 1 81 ? -14.657 1.027 23.464 1.00 96.94 81 LEU A CA 1
ATOM 635 C C . LEU A 1 81 ? -15.234 2.062 24.440 1.00 96.94 81 LEU A C 1
ATOM 637 O O . LEU A 1 81 ? -15.537 1.736 25.582 1.00 96.94 81 LEU A O 1
ATOM 641 N N . ARG A 1 82 ? -15.471 3.292 23.970 1.00 97.19 82 ARG A N 1
ATOM 642 C CA . ARG A 1 82 ? -16.096 4.355 24.765 1.00 97.19 82 ARG A CA 1
ATOM 643 C C . ARG A 1 82 ? -17.471 3.954 25.302 1.00 97.19 82 ARG A C 1
ATOM 645 O O . ARG A 1 82 ? -17.768 4.261 26.450 1.00 97.19 82 ARG A O 1
ATOM 652 N N . LYS A 1 83 ? -18.309 3.298 24.493 1.00 96.69 83 LYS A N 1
ATOM 653 C CA . LYS A 1 83 ? -19.638 2.840 24.929 1.00 96.69 83 LYS A CA 1
ATOM 654 C C . LYS A 1 83 ? -19.535 1.780 26.024 1.00 96.69 83 LYS A C 1
ATOM 656 O O . LYS A 1 83 ? -20.299 1.851 26.973 1.00 96.69 83 LYS A O 1
ATOM 661 N N . CYS A 1 84 ? -18.584 0.853 25.906 1.00 96.62 84 CYS A N 1
ATOM 662 C CA . CYS A 1 84 ? -18.394 -0.225 26.879 1.00 96.62 84 CYS A CA 1
ATOM 663 C C . CYS A 1 84 ? -17.741 0.227 28.194 1.00 96.62 84 CYS A C 1
ATOM 665 O O . CYS A 1 84 ? -17.869 -0.467 29.192 1.00 96.62 84 CYS A O 1
ATOM 667 N N . LEU A 1 85 ? -16.995 1.338 28.191 1.00 94.38 85 LEU A N 1
ATOM 668 C 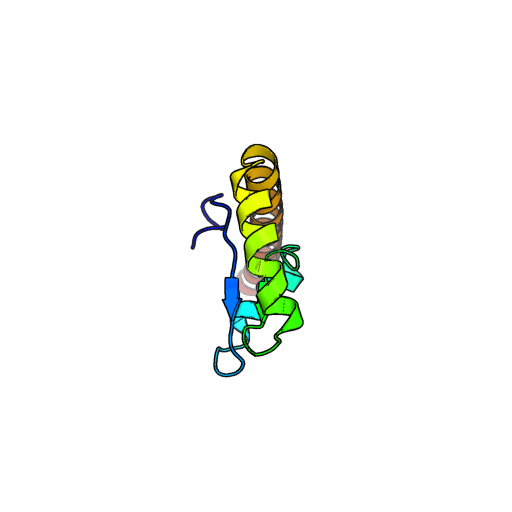CA . LEU A 1 85 ? -16.290 1.841 29.379 1.00 94.38 85 LEU A CA 1
ATOM 669 C C . LEU A 1 85 ? -17.064 2.911 30.163 1.00 94.38 85 LEU A C 1
ATOM 671 O O . LEU A 1 85 ? -16.651 3.258 31.264 1.00 94.38 85 LEU A O 1
ATOM 675 N N . ILE A 1 86 ? -18.120 3.490 29.581 1.00 88.50 86 ILE A N 1
ATOM 676 C CA . ILE A 1 86 ? -18.926 4.562 30.202 1.00 88.50 86 ILE A CA 1
ATOM 677 C C . ILE A 1 86 ? -20.329 4.054 30.604 1.00 88.50 86 ILE A C 1
ATOM 679 O O . ILE A 1 86 ? -21.090 4.792 31.227 1.00 88.50 86 ILE A O 1
ATOM 683 N N . SER A 1 87 ? -20.671 2.804 30.269 1.00 56.75 87 SER A N 1
ATOM 684 C CA . SER A 1 87 ? -21.819 2.077 30.834 1.00 56.75 87 SER A CA 1
ATOM 685 C C . SER A 1 87 ? -21.496 1.524 32.214 1.00 56.75 87 SER A C 1
ATOM 687 O O . SER A 1 87 ? -22.378 1.604 33.091 1.00 56.75 87 SER A O 1
#

Radius of gyration: 15.82 Å; Cα contacts (8 Å, |Δi|>4): 73; chains: 1; bounding box: 32×29×44 Å

Foldseek 3Di:
DQLLVLHFAADEDEPPDDPPLVVCVVLQNPLRYAYPVDPVRVVSNVVSVVVCVVCVVVSSVSSVSSNVVVVVVVVVVVVVVVVVVVD